Protein AF-A0A0R5RPR5-F1 (afdb_monomer)

Foldseek 3Di:
DPPPPCVVVVLVVLLCVQCVVPVDDPDPVRNVVSSVVSVVVVVVVPPDDDPPVVVVVVVCCVVPVD

Sequence (66 aa):
MIYTTNAIESLNSVIRHAIKKRKVFPTDDSVKKVVWLAIQAASQKWTMPLRDWRMAMSRFIIEFGD

Structure (mmCIF, N/CA/C/O backbone):
data_AF-A0A0R5RPR5-F1
#
_entry.id   AF-A0A0R5RPR5-F1
#
loop_
_atom_site.group_PDB
_atom_site.id
_atom_site.type_symbol
_atom_site.label_atom_id
_atom_site.label_alt_id
_atom_site.label_comp_id
_atom_site.label_asym_id
_atom_site.label_entity_id
_atom_site.label_seq_id
_atom_site.pdbx_PDB_ins_code
_atom_site.Cartn_x
_atom_site.Cartn_y
_atom_site.Cartn_z
_atom_site.occupancy
_atom_site.B_iso_or_equiv
_atom_site.auth_seq_id
_atom_site.auth_comp_id
_atom_sit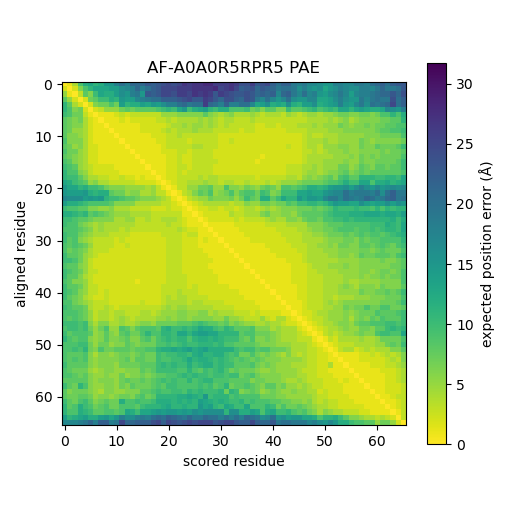e.auth_asym_id
_atom_site.auth_atom_id
_atom_site.pdbx_PDB_model_num
ATOM 1 N N . MET A 1 1 ? 11.812 -8.728 -13.280 1.00 52.66 1 MET A N 1
ATOM 2 C CA . MET A 1 1 ? 11.497 -8.164 -11.945 1.00 52.66 1 MET A CA 1
ATOM 3 C C . MET A 1 1 ? 10.008 -8.329 -11.589 1.00 52.66 1 MET A C 1
ATOM 5 O O . MET A 1 1 ? 9.470 -7.500 -10.876 1.00 52.66 1 MET A O 1
ATOM 9 N N . ILE A 1 2 ? 9.330 -9.384 -12.074 1.00 53.72 2 ILE A N 1
ATOM 10 C CA . ILE A 1 2 ? 7.882 -9.607 -11.841 1.00 53.72 2 ILE A CA 1
ATOM 11 C C . ILE A 1 2 ? 7.653 -10.645 -10.721 1.00 53.72 2 ILE A C 1
ATOM 13 O O . ILE A 1 2 ? 6.591 -10.702 -10.119 1.00 53.72 2 ILE A O 1
ATOM 17 N N . TYR A 1 3 ? 8.683 -11.421 -10.375 1.00 40.06 3 TYR A N 1
ATOM 18 C CA . TYR A 1 3 ? 8.583 -12.593 -9.494 1.00 40.06 3 TYR A CA 1
ATOM 19 C C . TYR A 1 3 ? 8.900 -12.317 -8.016 1.00 40.06 3 TYR A C 1
ATOM 21 O O . TYR A 1 3 ? 9.088 -13.255 -7.248 1.00 40.06 3 TYR A O 1
ATOM 29 N N . THR A 1 4 ? 9.020 -11.058 -7.587 1.00 51.84 4 THR A N 1
ATOM 30 C CA . THR A 1 4 ? 9.296 -10.782 -6.172 1.00 51.84 4 THR A CA 1
ATOM 31 C C . THR A 1 4 ? 7.987 -10.800 -5.388 1.00 51.84 4 THR A C 1
ATOM 33 O O . THR A 1 4 ? 7.30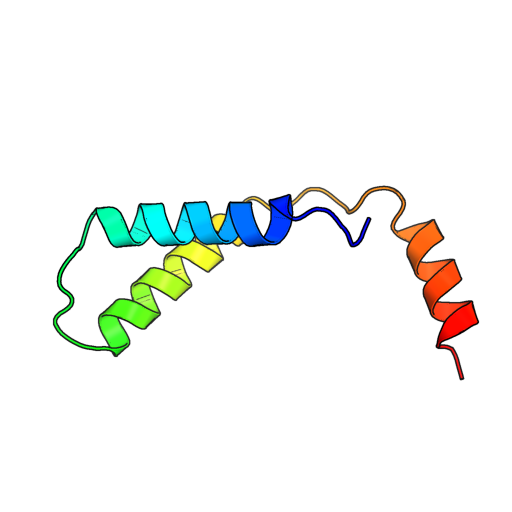1 -9.779 -5.301 1.00 51.84 4 THR A O 1
ATOM 36 N N . THR A 1 5 ? 7.670 -11.941 -4.775 1.00 58.31 5 THR A N 1
ATOM 37 C CA . THR A 1 5 ? 6.632 -12.118 -3.737 1.00 58.31 5 THR A CA 1
ATOM 38 C C . THR A 1 5 ? 6.664 -10.997 -2.686 1.00 58.31 5 THR A C 1
ATOM 40 O O . THR A 1 5 ? 5.622 -10.561 -2.197 1.00 58.31 5 THR A O 1
ATOM 43 N N . ASN A 1 6 ? 7.850 -10.422 -2.453 1.00 72.12 6 ASN A N 1
ATOM 44 C CA . ASN A 1 6 ? 8.112 -9.286 -1.571 1.00 72.12 6 ASN A CA 1
ATOM 45 C C . ASN A 1 6 ? 7.191 -8.072 -1.780 1.00 72.12 6 ASN A C 1
ATOM 47 O O . ASN A 1 6 ? 6.887 -7.393 -0.805 1.00 72.12 6 ASN A O 1
ATOM 51 N N . ALA A 1 7 ? 6.755 -7.750 -3.004 1.00 79.31 7 ALA A N 1
ATOM 52 C CA . ALA A 1 7 ? 5.952 -6.540 -3.227 1.00 79.31 7 ALA A CA 1
ATOM 53 C C . ALA A 1 7 ? 4.564 -6.665 -2.576 1.00 79.31 7 ALA A C 1
ATOM 55 O O . ALA A 1 7 ? 4.186 -5.841 -1.740 1.00 79.31 7 ALA A O 1
ATOM 56 N N . ILE A 1 8 ? 3.849 -7.747 -2.889 1.00 85.69 8 ILE A N 1
ATOM 57 C CA . ILE A 1 8 ? 2.523 -8.045 -2.331 1.00 85.69 8 ILE A CA 1
ATOM 58 C C . ILE A 1 8 ? 2.630 -8.347 -0.832 1.00 85.69 8 ILE A C 1
ATOM 60 O O . ILE A 1 8 ? 1.840 -7.841 -0.034 1.00 85.69 8 ILE A O 1
ATOM 64 N N . GLU A 1 9 ? 3.636 -9.119 -0.421 1.00 88.12 9 GLU A N 1
ATOM 65 C CA . GLU A 1 9 ? 3.866 -9.440 0.990 1.00 88.12 9 GLU A CA 1
ATOM 66 C C . GLU A 1 9 ? 4.190 -8.198 1.828 1.00 88.12 9 GLU A C 1
ATOM 68 O O . GLU A 1 9 ? 3.666 -8.054 2.937 1.00 88.12 9 GLU A O 1
ATOM 73 N N . SER A 1 10 ? 4.988 -7.263 1.297 1.00 87.81 10 SER A N 1
ATOM 74 C CA . SER A 1 10 ? 5.310 -6.008 1.988 1.00 87.81 10 SER A CA 1
ATOM 75 C C . SER A 1 10 ? 4.059 -5.167 2.238 1.00 87.81 10 SER A C 1
ATOM 77 O O . SER A 1 10 ? 3.863 -4.679 3.354 1.00 87.81 10 SER A O 1
ATOM 79 N N . LEU A 1 11 ? 3.163 -5.066 1.251 1.00 90.75 11 LEU A N 1
ATOM 80 C CA . LEU A 1 11 ? 1.899 -4.351 1.400 1.00 90.75 11 LEU A CA 1
ATOM 81 C C . LEU A 1 11 ? 0.977 -5.054 2.406 1.00 90.75 11 LEU A C 1
ATOM 83 O O . LEU A 1 11 ? 0.436 -4.409 3.307 1.00 90.75 11 LEU A O 1
ATOM 87 N N . ASN A 1 12 ? 0.853 -6.381 2.313 1.00 91.62 12 ASN A N 1
ATOM 88 C CA . ASN A 1 12 ? 0.063 -7.182 3.249 1.00 91.62 12 ASN A CA 1
ATOM 89 C C . ASN A 1 12 ? 0.558 -7.038 4.694 1.00 91.62 12 ASN A C 1
ATOM 91 O O . ASN A 1 12 ? -0.252 -6.968 5.621 1.00 91.62 12 ASN A O 1
ATOM 95 N N . SER A 1 13 ? 1.873 -6.951 4.902 1.00 91.44 13 SER A N 1
ATOM 96 C CA . SER A 1 13 ? 2.470 -6.704 6.218 1.00 91.44 13 SER A CA 1
ATOM 97 C C . SER A 1 13 ? 2.067 -5.336 6.779 1.00 91.44 13 SER A C 1
ATOM 99 O O . SER A 1 13 ? 1.640 -5.244 7.934 1.00 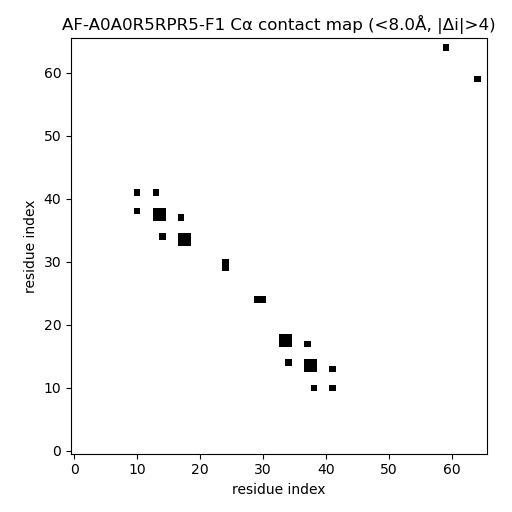91.44 13 SER A O 1
ATOM 101 N N . VAL A 1 14 ? 2.102 -4.281 5.954 1.00 92.06 14 VAL A N 1
ATOM 102 C CA . VAL A 1 14 ? 1.679 -2.926 6.355 1.00 92.06 14 VAL A CA 1
ATOM 103 C C . VAL A 1 14 ? 0.194 -2.890 6.715 1.00 92.06 14 VAL A C 1
ATOM 105 O O . VAL A 1 14 ? -0.167 -2.369 7.774 1.00 92.06 14 VAL A O 1
ATOM 108 N N . ILE A 1 15 ? -0.667 -3.490 5.889 1.00 92.94 15 ILE A N 1
ATOM 109 C CA . ILE A 1 15 ? -2.111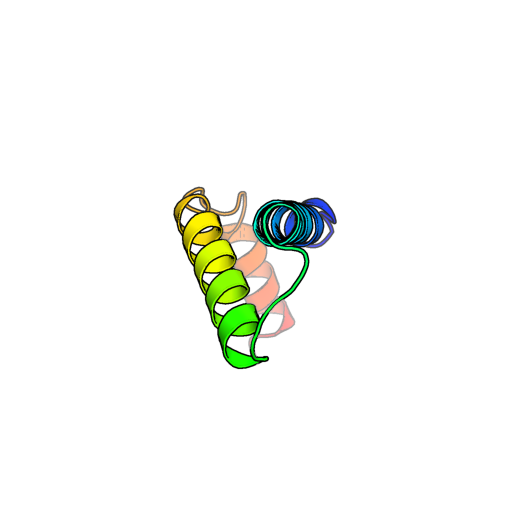 -3.561 6.154 1.00 92.94 15 ILE A CA 1
ATOM 110 C C . ILE A 1 15 ? -2.370 -4.332 7.452 1.00 92.94 15 ILE A C 1
ATOM 112 O O . ILE A 1 15 ? -3.089 -3.841 8.324 1.00 92.94 15 ILE A O 1
ATOM 116 N N . ARG A 1 16 ? -1.728 -5.495 7.638 1.00 92.75 16 ARG A N 1
ATOM 117 C CA . ARG A 1 16 ? -1.852 -6.302 8.862 1.00 92.75 16 ARG A CA 1
ATOM 118 C C . ARG A 1 16 ? -1.417 -5.517 10.097 1.00 92.75 16 ARG A C 1
ATOM 120 O O . ARG A 1 16 ? -2.071 -5.601 11.134 1.00 92.75 16 ARG A O 1
ATOM 127 N N . HIS A 1 17 ? -0.340 -4.740 10.000 1.00 92.00 17 HIS A N 1
ATOM 128 C CA . HIS A 1 17 ? 0.117 -3.890 11.096 1.00 92.00 17 HIS A CA 1
ATOM 129 C C . HIS A 1 17 ? -0.909 -2.802 11.446 1.00 92.00 17 HIS A C 1
ATOM 131 O O . HIS A 1 17 ? -1.191 -2.587 12.627 1.00 92.00 17 HIS A O 1
ATOM 137 N N . ALA A 1 18 ? -1.500 -2.153 10.439 1.00 90.44 18 ALA A N 1
ATOM 138 C CA . ALA A 1 18 ? -2.495 -1.099 10.631 1.00 90.44 18 ALA A CA 1
ATOM 139 C C . ALA A 1 18 ? -3.774 -1.615 11.314 1.00 90.44 18 ALA A C 1
ATOM 141 O O . ALA A 1 18 ? -4.277 -0.980 12.243 1.00 90.44 18 ALA A O 1
ATOM 142 N N . ILE A 1 19 ? -4.259 -2.796 10.920 1.00 90.69 19 ILE A N 1
ATOM 143 C CA . ILE A 1 19 ? -5.466 -3.402 11.508 1.00 90.69 19 ILE A CA 1
ATOM 144 C C . ILE A 1 19 ? -5.195 -4.087 12.855 1.00 90.69 19 ILE A C 1
ATOM 146 O O . ILE A 1 19 ? -6.087 -4.163 13.690 1.00 90.69 19 ILE A O 1
ATOM 150 N N . LYS A 1 20 ? -3.961 -4.530 13.146 1.00 89.25 20 LYS A N 1
ATOM 151 C CA . LYS A 1 20 ? -3.630 -5.210 14.419 1.00 89.25 20 LYS A CA 1
ATOM 152 C C . LYS A 1 20 ? -3.943 -4.352 15.652 1.00 89.25 20 LYS A C 1
ATOM 154 O O . LYS A 1 20 ? -4.282 -4.901 16.699 1.00 89.25 20 LYS A O 1
ATOM 159 N N . LYS A 1 21 ? -3.849 -3.021 15.529 1.00 79.31 21 LYS A N 1
ATOM 160 C CA . LYS A 1 21 ? -4.180 -2.067 16.603 1.00 79.31 21 LYS A CA 1
ATOM 161 C C . LYS A 1 21 ? -5.688 -1.900 16.837 1.00 79.31 21 LYS A C 1
ATOM 163 O O . LYS A 1 21 ? -6.068 -1.449 17.912 1.00 79.31 21 LYS A O 1
ATOM 168 N N . ARG A 1 22 ? -6.547 -2.251 15.872 1.00 79.12 22 ARG A N 1
ATOM 169 C CA . ARG A 1 22 ? -8.013 -2.141 15.967 1.00 79.12 22 ARG A CA 1
ATOM 170 C C . ARG A 1 22 ? -8.663 -3.436 15.484 1.00 79.12 22 ARG A C 1
ATOM 172 O O . ARG A 1 22 ? -8.853 -3.632 14.293 1.00 79.12 22 ARG A O 1
ATOM 179 N N . LYS A 1 23 ? -8.986 -4.331 16.422 1.00 76.25 23 LYS A N 1
ATOM 180 C CA . LYS A 1 23 ? -9.564 -5.652 16.112 1.00 76.25 23 LYS A CA 1
ATOM 181 C C . LYS A 1 23 ? -11.060 -5.625 15.791 1.00 76.25 23 LYS A C 1
ATOM 183 O O . LYS A 1 23 ? -11.546 -6.555 15.164 1.00 76.25 23 LYS A O 1
ATOM 188 N N . VAL A 1 24 ? -11.774 -4.592 16.234 1.00 87.19 24 VAL A N 1
ATOM 189 C CA . VAL A 1 24 ? -13.215 -4.435 16.015 1.00 87.19 24 VAL A CA 1
ATOM 190 C C . VAL A 1 24 ? -13.451 -3.085 15.365 1.00 87.19 24 VAL A C 1
ATOM 192 O O . VAL A 1 24 ? -12.898 -2.071 15.801 1.00 87.19 24 VAL A O 1
ATOM 195 N N . PHE A 1 25 ? -14.265 -3.094 14.318 1.00 90.94 25 PHE A N 1
ATOM 196 C CA . PHE A 1 25 ? -14.643 -1.912 13.568 1.00 90.94 25 PHE A CA 1
ATOM 197 C C . PHE A 1 25 ? -16.160 -1.732 13.649 1.00 90.94 25 PHE A C 1
ATOM 199 O O . PHE A 1 25 ? -16.883 -2.717 13.522 1.00 90.94 25 PHE A O 1
ATOM 206 N N . PRO A 1 26 ? -16.649 -0.502 13.880 1.00 91.19 26 PRO A N 1
ATOM 207 C CA . PRO A 1 26 ? -18.079 -0.240 14.032 1.00 91.19 26 PRO A CA 1
ATOM 208 C C . PRO A 1 26 ? -18.865 -0.361 12.718 1.00 91.19 26 PRO A C 1
ATOM 210 O O . PRO A 1 26 ? -20.053 -0.654 12.755 1.00 91.19 26 PRO A O 1
ATOM 213 N N . THR A 1 27 ? -18.223 -0.122 11.568 1.00 94.06 27 THR A N 1
ATOM 214 C CA . THR A 1 27 ? -18.838 -0.219 10.232 1.00 94.06 27 THR A CA 1
ATOM 215 C C . THR A 1 27 ? -17.819 -0.661 9.183 1.00 94.06 27 THR A C 1
ATOM 217 O O . THR A 1 27 ? -16.620 -0.403 9.332 1.00 94.06 27 THR A O 1
ATOM 220 N N . ASP A 1 28 ? -18.281 -1.238 8.074 1.00 92.50 28 ASP A N 1
ATOM 221 C CA . ASP A 1 28 ? -17.413 -1.625 6.951 1.00 92.50 28 ASP A CA 1
ATOM 222 C C . ASP A 1 28 ? -16.632 -0.438 6.376 1.00 92.50 28 ASP A C 1
ATOM 224 O O . ASP A 1 28 ? -15.450 -0.551 6.046 1.00 92.50 28 ASP A O 1
ATOM 228 N N . ASP A 1 29 ? -17.254 0.739 6.314 1.00 94.75 29 ASP A N 1
ATOM 229 C CA . ASP A 1 29 ? -16.599 1.944 5.803 1.00 94.75 29 ASP A CA 1
ATOM 230 C C . ASP A 1 29 ? -15.446 2.402 6.700 1.00 94.75 29 ASP A C 1
ATOM 232 O O . ASP A 1 29 ? -14.428 2.899 6.210 1.00 94.75 29 ASP A O 1
ATOM 236 N N . SER A 1 30 ? -15.547 2.168 8.012 1.00 91.69 30 SER A N 1
ATOM 237 C CA . SER A 1 30 ? -14.445 2.446 8.933 1.00 91.69 30 SER A CA 1
ATOM 238 C C . SER A 1 30 ? -13.239 1.528 8.688 1.00 91.69 30 SER A C 1
ATOM 240 O O . SER A 1 30 ? -12.101 2.002 8.742 1.00 91.69 30 SER A O 1
ATOM 242 N N . VAL A 1 31 ? -13.465 0.257 8.324 1.00 92.00 31 VAL A N 1
ATOM 243 C CA . VAL A 1 31 ? -12.399 -0.679 7.916 1.00 92.00 31 VAL A CA 1
ATOM 244 C C . VAL A 1 31 ? -11.755 -0.198 6.620 1.00 92.00 31 VAL A C 1
ATOM 246 O O . VAL A 1 31 ? -10.532 -0.048 6.556 1.00 92.00 31 VAL A O 1
ATOM 249 N N . LYS A 1 32 ? -12.573 0.100 5.600 1.00 94.00 32 LYS A N 1
ATOM 250 C CA . LYS A 1 32 ? -12.100 0.572 4.287 1.00 94.00 32 LYS A CA 1
ATOM 251 C C . LYS A 1 32 ? -11.237 1.820 4.426 1.00 94.00 32 LYS A C 1
ATOM 253 O O . LYS A 1 32 ? -10.173 1.896 3.817 1.00 94.00 32 LYS A O 1
ATOM 258 N N . LYS A 1 33 ? -11.641 2.769 5.277 1.00 94.31 33 LYS A N 1
ATOM 259 C CA . LYS A 1 33 ? -10.872 3.992 5.540 1.00 94.31 33 LYS A CA 1
ATOM 260 C C . LYS A 1 33 ? -9.503 3.697 6.155 1.00 94.31 33 LYS A C 1
ATOM 262 O O . LYS A 1 33 ? -8.517 4.306 5.750 1.00 94.31 33 LYS A O 1
ATOM 267 N N . VAL A 1 34 ? -9.415 2.759 7.100 1.00 93.06 34 VAL A N 1
ATOM 268 C CA . VAL A 1 34 ? -8.129 2.364 7.702 1.00 93.06 34 VAL A CA 1
ATOM 269 C C . VAL A 1 34 ? -7.221 1.674 6.689 1.00 93.06 34 VAL A C 1
ATOM 271 O O . VAL A 1 34 ? -6.034 1.993 6.629 1.00 93.06 34 VAL A O 1
ATOM 274 N N . VAL A 1 35 ? -7.766 0.781 5.861 1.00 93.19 35 VAL A N 1
ATOM 275 C CA . VAL A 1 35 ? -7.001 0.129 4.788 1.00 93.19 35 VAL A CA 1
ATOM 276 C C . VAL A 1 35 ? -6.507 1.161 3.772 1.00 93.19 35 VAL A C 1
ATOM 278 O O . VAL A 1 35 ? -5.328 1.154 3.426 1.00 93.19 35 VAL A O 1
ATOM 281 N N . TRP A 1 36 ? -7.361 2.099 3.355 1.00 94.69 36 TRP A N 1
ATOM 282 C CA . TRP A 1 36 ? -6.981 3.180 2.444 1.00 94.69 36 TRP A CA 1
ATOM 283 C C . TRP A 1 36 ? -5.841 4.034 3.010 1.00 94.69 36 TRP A C 1
ATOM 285 O O . TRP A 1 36 ? -4.844 4.253 2.327 1.00 94.69 36 TRP A O 1
ATOM 295 N N . LEU A 1 37 ? -5.933 4.447 4.279 1.00 94.88 37 LEU A N 1
ATOM 296 C CA . LEU A 1 37 ? -4.868 5.202 4.948 1.00 94.88 37 LEU A CA 1
ATOM 297 C C . LEU A 1 37 ? -3.553 4.412 5.022 1.00 94.88 37 LEU A C 1
ATOM 299 O O . LEU A 1 37 ? -2.482 4.982 4.822 1.00 94.88 37 LEU A O 1
ATOM 303 N N . ALA A 1 38 ? -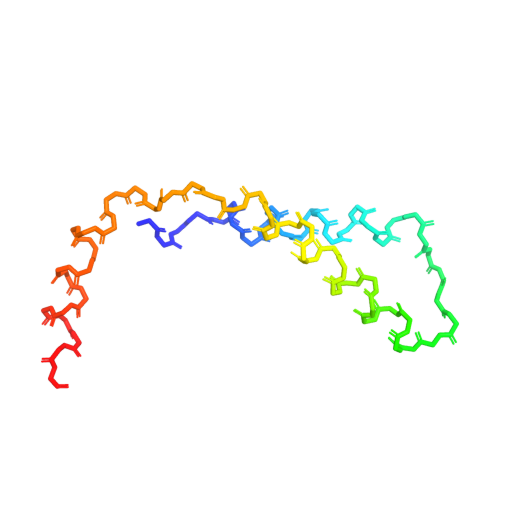3.620 3.103 5.278 1.00 93.25 38 ALA A N 1
ATOM 304 C CA . ALA A 1 38 ? -2.439 2.243 5.307 1.00 93.25 38 ALA A CA 1
ATOM 305 C C . ALA A 1 38 ? -1.767 2.143 3.926 1.00 93.25 38 ALA A C 1
ATOM 307 O O . ALA A 1 38 ? -0.542 2.237 3.836 1.00 93.25 38 ALA A O 1
ATOM 308 N N . ILE A 1 39 ? -2.558 2.009 2.856 1.00 94.44 39 ILE A N 1
ATOM 309 C CA . ILE A 1 39 ? -2.064 1.993 1.472 1.00 94.44 39 ILE A CA 1
ATOM 310 C C . ILE A 1 39 ? -1.441 3.342 1.108 1.00 94.44 39 ILE A C 1
ATOM 312 O O . ILE A 1 39 ? -0.342 3.370 0.565 1.00 94.44 39 ILE A O 1
ATOM 316 N N . GLN A 1 40 ? -2.089 4.460 1.448 1.00 94.69 40 GLN A N 1
ATOM 317 C CA . GLN A 1 40 ? -1.544 5.801 1.206 1.00 94.69 40 GLN A CA 1
ATOM 318 C C . GLN A 1 40 ? -0.188 5.993 1.897 1.00 94.69 40 GLN A C 1
ATOM 320 O O . GLN A 1 40 ? 0.776 6.425 1.267 1.00 94.69 40 GLN A O 1
ATOM 325 N N . ALA A 1 41 ? -0.076 5.598 3.167 1.00 91.56 41 ALA A N 1
ATOM 326 C CA . ALA A 1 41 ? 1.183 5.668 3.906 1.00 91.56 41 ALA A CA 1
ATOM 327 C C . ALA A 1 41 ? 2.274 4.750 3.321 1.00 91.56 41 ALA A C 1
ATOM 329 O O . ALA A 1 41 ? 3.450 5.113 3.321 1.00 91.56 41 ALA A O 1
ATOM 330 N N . ALA A 1 42 ? 1.908 3.567 2.816 1.00 90.88 42 ALA A N 1
ATOM 331 C CA . ALA A 1 42 ? 2.839 2.680 2.118 1.00 90.88 42 ALA A CA 1
ATOM 332 C C . ALA A 1 42 ? 3.309 3.289 0.789 1.00 90.88 42 ALA A C 1
ATOM 334 O O . ALA A 1 42 ? 4.506 3.300 0.510 1.00 90.88 42 ALA A O 1
ATOM 335 N N . SER A 1 43 ? 2.382 3.858 0.015 1.00 91.12 43 SER A N 1
ATOM 336 C CA . SER A 1 43 ? 2.652 4.473 -1.286 1.00 91.1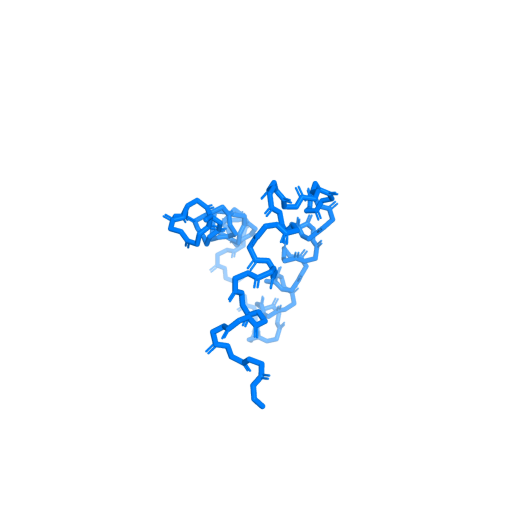2 43 SER A CA 1
ATOM 337 C C . SER A 1 43 ? 3.642 5.631 -1.188 1.00 91.12 43 SER A C 1
ATOM 339 O O . SER A 1 43 ? 4.468 5.795 -2.079 1.00 91.12 43 SER A O 1
ATOM 341 N N . GLN A 1 44 ? 3.620 6.403 -0.098 1.00 90.56 44 GLN A N 1
ATOM 342 C CA . GLN A 1 44 ? 4.597 7.475 0.134 1.00 90.56 44 GLN A CA 1
ATOM 343 C C . GLN A 1 44 ? 6.043 6.968 0.239 1.00 90.56 44 GLN A C 1
ATOM 345 O O . GLN A 1 44 ? 6.976 7.733 0.019 1.00 90.56 44 GLN A O 1
ATOM 350 N N . LYS A 1 45 ? 6.250 5.687 0.570 1.00 85.81 45 LYS A N 1
ATOM 351 C CA . LYS A 1 45 ? 7.582 5.066 0.656 1.00 85.81 45 LYS A CA 1
ATOM 352 C C . LYS A 1 45 ? 8.035 4.447 -0.667 1.00 85.81 45 LYS A C 1
ATOM 354 O O . LYS A 1 45 ? 9.201 4.082 -0.794 1.00 85.81 45 LYS A O 1
ATOM 359 N N . TRP A 1 46 ? 7.147 4.324 -1.653 1.00 86.12 46 TRP A N 1
ATOM 360 C CA . TRP A 1 46 ? 7.451 3.780 -2.979 1.00 86.12 46 TRP A CA 1
ATOM 361 C C . TRP A 1 46 ? 8.007 4.857 -3.913 1.00 86.12 46 TRP A C 1
ATOM 363 O O . TRP A 1 46 ? 7.462 5.139 -4.973 1.00 86.12 46 TRP A O 1
ATOM 373 N N . THR A 1 47 ? 9.105 5.482 -3.498 1.00 83.50 47 THR A N 1
ATOM 374 C CA . THR A 1 47 ? 9.768 6.554 -4.254 1.00 83.50 47 THR A CA 1
ATOM 375 C C . THR A 1 47 ? 10.908 6.048 -5.130 1.00 83.50 47 THR A C 1
ATOM 377 O O . THR A 1 47 ? 11.392 6.773 -5.996 1.00 83.50 47 THR A O 1
ATOM 380 N N . MET A 1 48 ? 11.361 4.810 -4.912 1.00 81.75 48 MET A N 1
ATOM 381 C CA . MET A 1 48 ? 12.497 4.265 -5.641 1.00 81.75 48 MET A CA 1
ATOM 382 C C . MET A 1 48 ? 12.071 3.814 -7.048 1.00 81.75 48 MET A C 1
ATOM 384 O O . M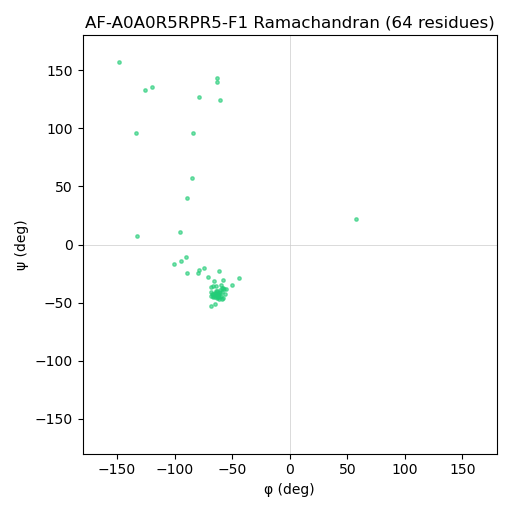ET A 1 48 ? 11.143 3.007 -7.165 1.00 81.75 48 MET A O 1
ATOM 388 N N . PRO A 1 49 ? 12.753 4.274 -8.113 1.00 78.44 49 PRO A N 1
ATOM 389 C CA . PRO A 1 49 ? 12.473 3.815 -9.464 1.00 78.44 49 PRO A CA 1
ATOM 390 C C . PRO A 1 49 ? 12.762 2.316 -9.601 1.00 78.44 49 PRO A C 1
ATOM 392 O O . PRO A 1 49 ? 13.716 1.785 -9.023 1.00 78.44 49 PRO A O 1
ATOM 395 N N . LEU A 1 50 ? 11.935 1.633 -10.392 1.00 82.12 50 LEU A N 1
ATOM 396 C CA . LEU A 1 50 ? 12.123 0.224 -10.727 1.00 82.12 50 LEU A CA 1
ATOM 397 C C . LEU A 1 50 ? 13.464 0.044 -11.451 1.00 82.12 50 LEU A C 1
ATOM 399 O O . LEU A 1 50 ? 13.732 0.695 -12.466 1.00 82.12 50 LEU A O 1
ATOM 403 N N . ARG A 1 51 ? 14.317 -0.840 -10.923 1.00 82.56 51 ARG A N 1
ATOM 404 C CA . ARG A 1 51 ? 15.602 -1.162 -11.555 1.00 82.56 51 ARG A CA 1
ATOM 405 C C . ARG A 1 51 ? 15.352 -1.803 -12.917 1.00 82.56 51 ARG A C 1
ATOM 407 O O . ARG A 1 51 ? 14.419 -2.586 -13.075 1.00 82.56 51 ARG A O 1
ATOM 414 N N . ASP A 1 52 ? 16.170 -1.426 -13.894 1.00 84.19 52 ASP A N 1
ATOM 415 C CA . ASP A 1 52 ? 16.117 -1.938 -15.268 1.00 84.19 52 ASP A CA 1
ATOM 416 C C . ASP A 1 52 ? 14.769 -1.736 -15.984 1.00 84.19 52 ASP A C 1
ATOM 418 O O . ASP A 1 52 ? 14.474 -2.401 -16.979 1.00 84.19 52 ASP A O 1
ATOM 422 N N . TRP A 1 53 ? 13.959 -0.771 -15.525 1.00 84.50 53 TRP A N 1
ATOM 423 C CA . TRP A 1 53 ? 12.640 -0.486 -16.097 1.00 84.50 53 TRP A CA 1
ATOM 424 C C . TRP A 1 53 ? 12.685 -0.201 -17.600 1.00 84.50 53 TRP A C 1
ATOM 426 O O . TRP A 1 53 ? 11.823 -0.663 -18.339 1.00 84.50 53 TRP A O 1
ATOM 436 N N . ARG A 1 54 ? 13.722 0.502 -18.076 1.00 86.00 54 ARG A N 1
ATOM 437 C CA . ARG A 1 54 ? 13.905 0.786 -19.509 1.00 86.00 54 ARG A CA 1
ATOM 438 C C . ARG A 1 54 ? 14.024 -0.489 -20.343 1.00 86.00 54 ARG A C 1
ATOM 440 O O . ARG A 1 54 ? 13.378 -0.595 -21.376 1.00 86.00 54 ARG A O 1
ATOM 447 N N . MET A 1 55 ? 14.809 -1.460 -19.878 1.00 87.81 55 MET A N 1
ATOM 448 C CA . MET A 1 55 ? 14.994 -2.729 -20.582 1.00 87.81 55 MET A CA 1
ATOM 449 C C . MET A 1 55 ? 13.708 -3.562 -20.568 1.00 87.81 55 MET A C 1
ATOM 451 O O . MET A 1 55 ? 13.341 -4.140 -21.588 1.00 87.81 55 MET A O 1
ATOM 455 N N . ALA A 1 56 ? 12.998 -3.586 -19.435 1.00 87.25 56 ALA A N 1
ATOM 456 C CA . ALA A 1 56 ? 11.693 -4.238 -19.342 1.00 87.25 56 ALA A CA 1
ATOM 457 C C . ALA A 1 56 ? 10.670 -3.601 -20.299 1.00 87.25 56 ALA A C 1
ATOM 459 O O . ALA A 1 56 ? 9.971 -4.317 -21.008 1.00 87.25 56 ALA A O 1
ATOM 460 N N . MET A 1 57 ? 10.639 -2.268 -20.381 1.00 88.50 57 MET A N 1
ATOM 461 C CA . MET A 1 57 ? 9.756 -1.534 -21.289 1.00 88.50 57 MET A CA 1
ATOM 462 C C . MET A 1 57 ? 10.033 -1.863 -22.758 1.00 88.50 57 MET A C 1
ATOM 464 O O . MET A 1 57 ? 9.099 -2.144 -23.499 1.00 88.50 57 MET A O 1
ATOM 468 N N . SER A 1 58 ? 11.303 -1.904 -23.178 1.00 89.94 58 SER A N 1
ATOM 469 C CA . SER A 1 58 ? 11.659 -2.326 -24.540 1.00 89.94 58 SER A CA 1
ATOM 470 C C . SER A 1 58 ? 11.144 -3.729 -24.871 1.00 89.94 58 SER A C 1
ATOM 472 O O . SER A 1 58 ? 10.685 -3.955 -25.984 1.00 89.94 58 SER A O 1
ATOM 474 N N . ARG A 1 59 ? 11.180 -4.665 -23.911 1.00 88.50 59 ARG A N 1
ATOM 475 C CA . ARG A 1 59 ? 10.628 -6.017 -24.098 1.00 88.50 59 ARG A CA 1
ATOM 476 C C . ARG A 1 59 ? 9.105 -5.993 -24.218 1.00 88.50 59 ARG A C 1
ATOM 478 O O . ARG A 1 59 ? 8.588 -6.619 -25.130 1.00 88.50 59 ARG A O 1
ATOM 485 N N . PHE A 1 60 ? 8.410 -5.229 -23.373 1.00 90.06 60 PHE A N 1
ATOM 486 C CA . PHE A 1 60 ? 6.953 -5.092 -23.464 1.00 90.06 60 PHE A CA 1
ATOM 487 C C . PHE A 1 60 ? 6.495 -4.500 -24.797 1.00 90.06 60 PHE A C 1
ATOM 489 O O . PHE A 1 60 ? 5.524 -4.981 -25.362 1.00 90.06 60 PHE A O 1
ATOM 496 N N . ILE A 1 61 ? 7.207 -3.499 -25.318 1.00 92.94 61 ILE A N 1
ATOM 497 C CA . ILE A 1 61 ? 6.893 -2.900 -26.622 1.00 92.94 61 ILE A CA 1
ATOM 498 C C . ILE A 1 61 ? 7.063 -3.922 -27.753 1.00 92.94 61 ILE A C 1
ATOM 500 O O . ILE A 1 61 ? 6.246 -3.963 -28.657 1.00 92.94 61 ILE A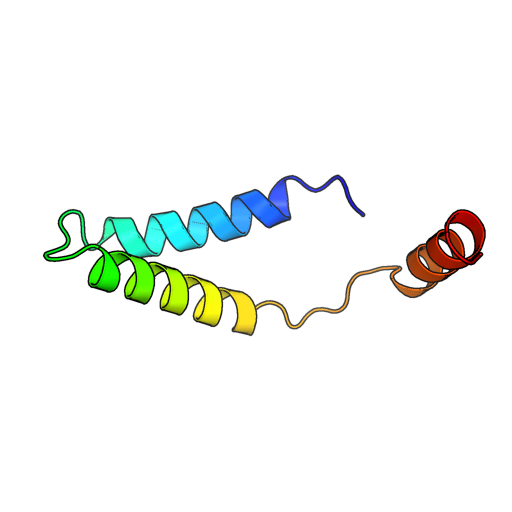 O 1
ATOM 504 N N . ILE A 1 62 ? 8.097 -4.764 -27.709 1.00 91.50 62 ILE A N 1
ATOM 505 C CA . ILE A 1 62 ? 8.302 -5.799 -28.736 1.00 91.50 62 ILE A CA 1
ATOM 506 C C . ILE A 1 62 ? 7.225 -6.890 -28.656 1.00 91.50 62 ILE A C 1
ATOM 508 O O . ILE A 1 62 ? 6.821 -7.429 -29.678 1.00 91.50 62 ILE A O 1
ATOM 512 N N . GLU A 1 63 ? 6.796 -7.243 -27.446 1.00 91.38 63 GLU A N 1
ATOM 513 C CA . GLU A 1 63 ? 5.924 -8.398 -27.203 1.00 91.38 63 GLU A CA 1
ATOM 514 C C . GLU A 1 63 ? 4.426 -8.062 -27.277 1.00 91.38 63 GLU A C 1
ATOM 516 O O . GLU A 1 63 ? 3.621 -8.940 -27.569 1.00 91.38 63 GLU A O 1
ATOM 521 N N . PHE A 1 64 ? 4.053 -6.800 -27.042 1.00 92.62 64 PHE A N 1
ATOM 522 C CA . PHE A 1 64 ? 2.659 -6.339 -26.985 1.00 92.62 64 PHE A CA 1
ATOM 523 C C . PHE A 1 64 ? 2.390 -5.055 -27.791 1.00 92.62 64 PHE A C 1
ATOM 525 O O . P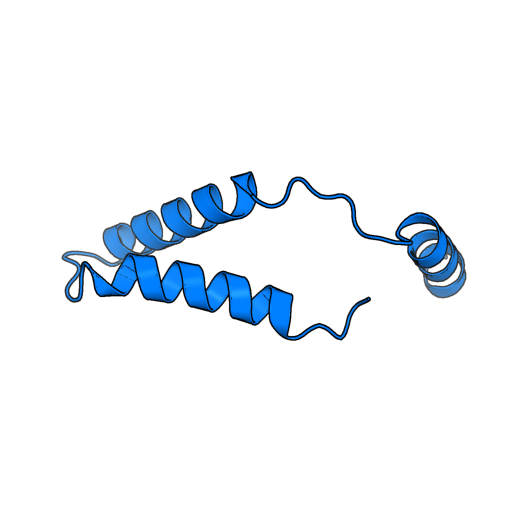HE A 1 64 ? 1.319 -4.474 -27.646 1.00 92.62 64 PHE A O 1
ATOM 532 N N . GLY A 1 65 ? 3.355 -4.557 -28.569 1.00 80.06 65 GLY A N 1
ATOM 533 C CA . GLY A 1 65 ? 3.259 -3.289 -29.307 1.00 80.06 65 GLY A CA 1
ATOM 534 C C . GLY A 1 65 ? 2.663 -3.397 -30.711 1.00 80.06 65 GLY A C 1
ATOM 535 O O . GLY A 1 65 ? 3.177 -2.729 -31.608 1.00 80.06 65 GLY A O 1
ATOM 536 N N . ASP A 1 66 ? 1.627 -4.222 -30.875 1.00 61.78 66 ASP A N 1
ATOM 537 C CA . ASP A 1 66 ? 0.688 -4.159 -32.008 1.00 61.78 66 ASP A CA 1
ATOM 538 C C . ASP A 1 66 ? -0.490 -3.230 -31.665 1.00 61.78 66 ASP A C 1
ATOM 540 O O . ASP A 1 66 ? -1.107 -3.421 -30.588 1.00 61.78 66 ASP A O 1
#

Solvent-accessible surface area (backbone atoms only — not comparable to full-atom values): 4128 Å² total; per-residue (Å²): 137,85,82,59,66,62,62,63,50,51,52,51,50,50,44,51,57,62,42,69,81,52,88,73,68,96,43,72,66,59,48,51,51,52,50,50,52,40,49,54,61,51,54,72,69,66,74,73,77,68,82,66,45,68,62,54,49,57,49,48,46,74,75,63,64,122

Mean predicted aligned error: 6.65 Å

Radius of gyration: 16.96 Å; Cα contacts (8 Å, |Δi|>4): 16; chains: 1; bounding box: 35×20×49 Å

pLDDT: mean 85.46, std 11.58, range [40.06, 94.88]

Secondary structure (DSSP, 8-state):
----THHHHHHHHHHHHHHHT----SSHHHHHHHHHHHHHHHHTT--SPPTTHHHHHHHHHHHH--